Protein AF-A0A355STU9-F1 (afdb_monomer)

Structure (mmCIF, N/CA/C/O backbone):
data_AF-A0A355STU9-F1
#
_entry.id   AF-A0A355STU9-F1
#
loop_
_atom_site.group_PDB
_atom_site.id
_atom_site.type_symbol
_atom_site.label_atom_id
_atom_site.label_alt_id
_atom_site.label_comp_id
_atom_site.label_asym_id
_atom_site.label_entity_id
_atom_site.label_seq_id
_atom_site.pdbx_PDB_ins_code
_atom_site.Cartn_x
_atom_site.Cartn_y
_atom_site.Cartn_z
_atom_site.occupancy
_atom_site.B_iso_or_equiv
_atom_site.auth_seq_id
_atom_site.auth_comp_id
_atom_site.auth_asym_id
_atom_site.auth_atom_id
_atom_site.pdbx_PDB_model_num
ATOM 1 N N . MET A 1 1 ? 27.421 -13.668 -13.687 1.00 52.44 1 MET A N 1
ATOM 2 C CA . MET A 1 1 ? 27.631 -12.972 -12.397 1.00 52.44 1 MET A CA 1
ATOM 3 C C . MET A 1 1 ? 27.248 -11.484 -12.489 1.00 52.44 1 MET A C 1
ATOM 5 O O . MET A 1 1 ? 28.043 -10.630 -12.140 1.00 52.44 1 MET A O 1
ATOM 9 N N . HIS A 1 2 ? 26.037 -11.157 -12.959 1.00 56.19 2 HIS A N 1
ATOM 10 C CA . HIS A 1 2 ? 25.516 -9.772 -13.006 1.00 56.19 2 HIS A CA 1
ATOM 11 C C . HIS A 1 2 ? 24.336 -9.555 -12.041 1.00 56.19 2 HIS A C 1
ATOM 13 O O . HIS A 1 2 ? 24.028 -8.426 -11.675 1.00 56.19 2 HIS A O 1
ATOM 19 N N . THR A 1 3 ? 23.716 -10.639 -11.569 1.00 61.25 3 THR A N 1
ATOM 20 C CA . THR A 1 3 ? 22.536 -10.622 -10.692 1.00 61.25 3 THR A CA 1
ATOM 21 C C . THR A 1 3 ? 22.819 -10.022 -9.313 1.00 61.25 3 THR A C 1
ATOM 23 O O . THR A 1 3 ? 21.930 -9.452 -8.696 1.00 61.25 3 THR A O 1
ATOM 26 N N . 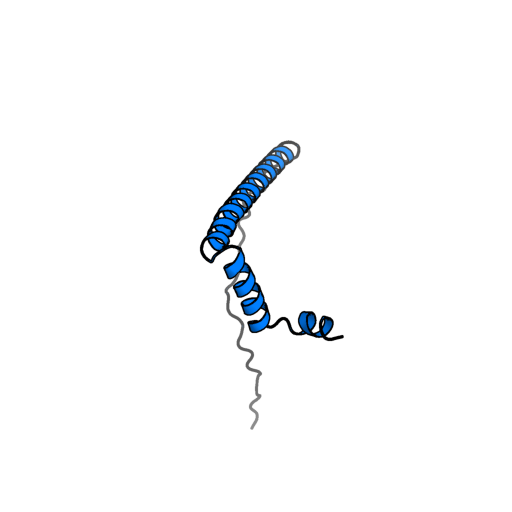LEU A 1 4 ? 24.065 -10.100 -8.835 1.00 60.91 4 LEU A N 1
ATOM 27 C CA . LEU A 1 4 ? 24.454 -9.576 -7.522 1.00 60.91 4 LEU A CA 1
ATOM 28 C C . LEU A 1 4 ? 24.657 -8.050 -7.523 1.00 60.91 4 LEU A C 1
ATOM 30 O O . LEU A 1 4 ? 24.389 -7.396 -6.520 1.00 60.91 4 LEU A O 1
ATOM 34 N N . ALA A 1 5 ? 25.053 -7.471 -8.664 1.00 62.88 5 ALA A N 1
ATOM 35 C CA . ALA A 1 5 ? 25.167 -6.020 -8.819 1.00 62.88 5 ALA A CA 1
ATOM 36 C C . ALA A 1 5 ? 23.790 -5.331 -8.801 1.00 62.88 5 ALA A C 1
ATOM 38 O O . ALA A 1 5 ? 23.679 -4.203 -8.333 1.00 62.88 5 ALA A O 1
ATOM 39 N N . PHE A 1 6 ? 22.735 -6.026 -9.241 1.00 62.66 6 PHE A N 1
ATOM 40 C CA . PHE A 1 6 ? 21.361 -5.514 -9.255 1.00 62.66 6 PHE A CA 1
ATOM 41 C C . PHE A 1 6 ? 20.838 -5.163 -7.853 1.00 62.66 6 PHE A C 1
ATOM 43 O O . PHE A 1 6 ? 20.153 -4.163 -7.688 1.00 62.66 6 PHE A O 1
ATOM 50 N N . ILE A 1 7 ? 21.204 -5.937 -6.827 1.00 66.81 7 ILE A N 1
ATOM 51 C CA . ILE A 1 7 ? 20.697 -5.739 -5.459 1.00 66.81 7 ILE A CA 1
ATOM 52 C C . ILE A 1 7 ? 21.426 -4.586 -4.743 1.00 66.81 7 ILE A C 1
ATOM 54 O O . ILE A 1 7 ? 20.821 -3.878 -3.945 1.00 66.81 7 ILE A O 1
ATOM 58 N N . GLN A 1 8 ? 22.706 -4.347 -5.050 1.00 68.69 8 GLN A N 1
ATOM 59 C CA . GLN A 1 8 ? 23.482 -3.229 -4.484 1.00 68.69 8 GLN A CA 1
ATOM 60 C C . GLN A 1 8 ? 23.227 -1.886 -5.188 1.00 68.69 8 GLN A C 1
ATOM 62 O O . GLN A 1 8 ? 23.502 -0.834 -4.620 1.00 68.69 8 GLN A O 1
ATOM 67 N N . ASN A 1 9 ? 22.669 -1.914 -6.400 1.00 64.94 9 ASN A N 1
ATOM 68 C CA . ASN A 1 9 ? 22.313 -0.738 -7.194 1.00 64.94 9 ASN A CA 1
ATOM 69 C C . ASN A 1 9 ? 20.791 -0.570 -7.334 1.00 64.94 9 ASN A C 1
ATOM 71 O O . ASN A 1 9 ? 20.344 0.011 -8.317 1.00 64.94 9 ASN A O 1
ATOM 75 N N . LEU A 1 10 ? 19.996 -1.056 -6.368 1.00 70.56 10 LEU A N 1
ATOM 76 C CA . LEU A 1 10 ? 18.554 -0.785 -6.277 1.00 70.56 10 LEU A CA 1
ATOM 77 C C . LEU A 1 10 ? 18.329 0.712 -6.044 1.00 70.56 10 LEU A C 1
ATOM 79 O O . LEU A 1 10 ? 18.118 1.189 -4.928 1.00 70.56 10 LEU A O 1
ATOM 83 N N . ARG A 1 11 ? 18.431 1.471 -7.125 1.00 82.12 11 ARG A N 1
ATOM 84 C CA . ARG A 1 11 ? 18.138 2.888 -7.171 1.00 82.12 11 ARG A CA 1
ATOM 85 C C . ARG A 1 11 ? 16.674 3.021 -7.592 1.00 82.12 11 ARG A C 1
ATOM 87 O O . ARG A 1 11 ? 15.999 2.062 -7.974 1.00 82.12 11 ARG A O 1
ATOM 94 N N . ALA A 1 12 ? 16.156 4.242 -7.498 1.00 88.25 12 ALA A N 1
ATOM 95 C CA . ALA A 1 12 ? 14.789 4.553 -7.909 1.00 88.25 12 ALA A CA 1
ATOM 96 C C . ALA A 1 12 ? 14.378 3.969 -9.289 1.00 88.25 12 ALA A C 1
ATOM 98 O O . ALA A 1 12 ? 13.258 3.458 -9.375 1.00 88.25 12 ALA A O 1
ATOM 99 N N . PRO A 1 13 ? 15.218 3.984 -10.352 1.00 87.69 13 PRO A N 1
ATOM 100 C CA . PRO A 1 13 ? 14.805 3.461 -11.656 1.00 87.69 13 PRO A CA 1
ATOM 101 C C . PRO A 1 13 ? 14.590 1.940 -11.687 1.00 87.69 13 PRO A C 1
ATOM 103 O O . PRO A 1 13 ? 13.627 1.487 -12.306 1.00 87.69 13 PRO A O 1
ATOM 106 N N . GLU A 1 14 ? 15.412 1.143 -11.004 1.00 87.12 14 GLU A N 1
ATOM 107 C CA . GLU A 1 14 ? 15.252 -0.315 -10.957 1.00 87.12 14 GLU A CA 1
ATOM 108 C C . GLU A 1 14 ? 13.962 -0.706 -10.227 1.00 87.12 14 GLU A C 1
ATOM 110 O O . GLU A 1 14 ? 13.226 -1.581 -10.689 1.00 87.12 14 GLU A O 1
ATOM 115 N N . ILE A 1 15 ? 13.642 -0.010 -9.128 1.00 90.88 15 ILE A N 1
ATOM 116 C CA . ILE A 1 15 ? 12.383 -0.213 -8.396 1.00 90.88 15 ILE A CA 1
ATOM 117 C C . ILE A 1 15 ? 11.186 0.107 -9.295 1.00 90.88 15 ILE A C 1
ATOM 119 O O . ILE A 1 15 ? 10.243 -0.681 -9.348 1.00 90.88 15 ILE A O 1
ATOM 123 N N . ILE A 1 16 ? 11.230 1.216 -10.040 1.00 92.62 16 ILE A N 1
ATOM 124 C CA . ILE A 1 16 ? 10.173 1.597 -10.990 1.00 92.62 16 ILE A CA 1
ATOM 125 C C . ILE A 1 16 ? 9.980 0.526 -12.069 1.00 92.62 16 ILE A C 1
ATOM 127 O O . ILE A 1 16 ? 8.840 0.218 -12.416 1.00 92.62 16 ILE A O 1
ATOM 131 N N . LEU A 1 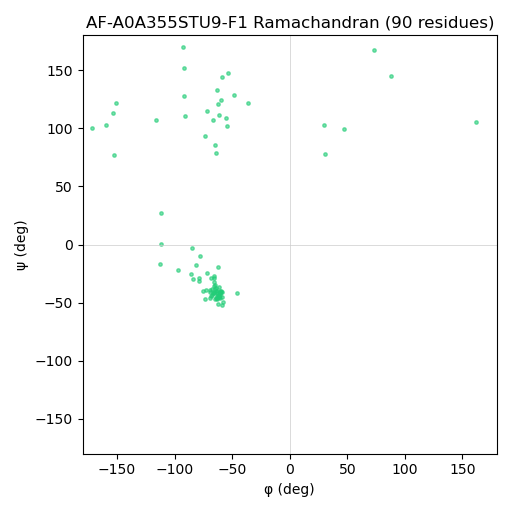17 ? 11.061 -0.072 -12.574 1.00 93.12 17 LEU A N 1
ATOM 132 C CA . LEU A 1 17 ? 10.991 -1.100 -13.612 1.00 93.12 17 LEU A CA 1
ATOM 133 C C . LEU A 1 17 ? 10.341 -2.392 -13.092 1.00 93.12 17 LEU A C 1
ATOM 135 O O . LEU A 1 17 ? 9.457 -2.939 -13.753 1.00 93.12 17 LEU A O 1
ATOM 139 N N . ILE A 1 18 ? 10.698 -2.837 -11.882 1.00 91.81 18 ILE A N 1
ATOM 140 C CA . ILE A 1 18 ? 10.021 -3.967 -11.219 1.00 91.81 18 ILE A CA 1
ATOM 141 C C . ILE A 1 18 ? 8.540 -3.637 -11.001 1.00 91.81 18 ILE A C 1
ATOM 143 O O . ILE A 1 18 ? 7.669 -4.454 -11.304 1.00 91.81 18 ILE A O 1
ATOM 147 N N . PHE A 1 19 ? 8.245 -2.431 -10.511 1.00 92.44 19 PHE A N 1
ATOM 148 C CA . PHE A 1 19 ? 6.875 -1.986 -10.277 1.00 92.44 19 PHE A CA 1
ATOM 149 C C . PHE A 1 19 ? 6.063 -1.995 -11.573 1.00 92.44 19 PHE A C 1
ATOM 151 O O . PHE A 1 19 ? 4.930 -2.460 -11.574 1.00 92.44 19 PHE A O 1
ATOM 158 N N . LEU A 1 20 ? 6.650 -1.570 -12.693 1.00 94.62 20 LEU A N 1
ATOM 159 C CA . LEU A 1 20 ? 6.006 -1.601 -14.003 1.00 94.62 20 LEU A CA 1
ATOM 160 C C . LEU A 1 20 ? 5.661 -3.031 -14.440 1.00 94.62 20 LEU A C 1
ATOM 162 O O . LEU A 1 20 ? 4.543 -3.268 -14.890 1.00 94.62 20 LEU A O 1
ATOM 166 N N . VAL A 1 21 ? 6.566 -3.998 -14.250 1.00 94.94 21 VAL A N 1
ATOM 167 C CA . VAL A 1 21 ? 6.289 -5.419 -14.540 1.00 94.94 21 VAL A CA 1
ATOM 168 C C . VAL A 1 21 ? 5.145 -5.943 -13.668 1.00 94.94 21 VAL A C 1
ATOM 170 O O . VAL A 1 21 ? 4.214 -6.566 -14.176 1.00 94.94 21 VAL A O 1
ATOM 173 N N . VAL A 1 22 ? 5.157 -5.641 -12.368 1.00 94.31 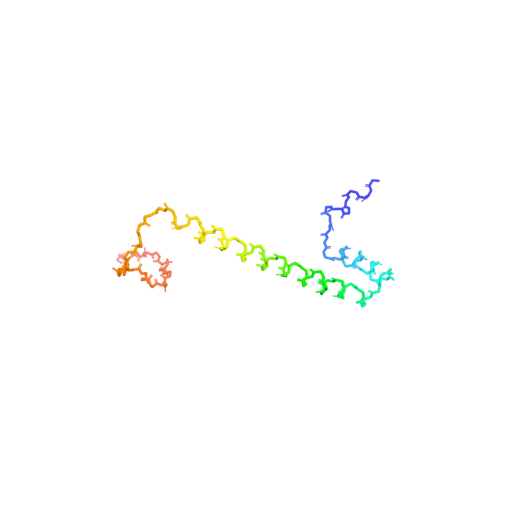22 VAL A N 1
ATOM 174 C CA . VAL A 1 22 ? 4.072 -6.009 -11.442 1.00 94.31 22 VAL A CA 1
ATOM 175 C C . VAL A 1 22 ? 2.747 -5.368 -11.873 1.00 94.31 22 VAL A C 1
ATOM 177 O O . VAL A 1 22 ? 1.717 -6.039 -11.907 1.00 94.31 22 VAL A O 1
ATOM 180 N N . LEU A 1 23 ? 2.755 -4.093 -12.265 1.00 94.56 23 LEU A N 1
ATOM 181 C CA . LEU A 1 23 ? 1.569 -3.391 -12.759 1.00 94.56 23 LEU A CA 1
ATOM 182 C C . LEU A 1 23 ? 1.055 -3.963 -14.086 1.00 94.56 23 LEU A C 1
ATOM 184 O O . LEU A 1 23 ? -0.145 -3.884 -14.324 1.00 94.56 23 LEU A O 1
ATOM 188 N N . LEU A 1 24 ? 1.903 -4.546 -14.936 1.00 95.25 24 LEU A N 1
ATOM 189 C CA . LEU A 1 24 ? 1.459 -5.233 -16.154 1.00 95.25 24 LEU A CA 1
ATOM 190 C C . LEU A 1 24 ? 0.789 -6.578 -15.843 1.00 95.25 24 LEU A C 1
ATOM 192 O O . LEU A 1 24 ? -0.219 -6.906 -16.462 1.00 95.25 24 LEU A O 1
ATOM 196 N N . LEU A 1 25 ? 1.305 -7.331 -14.867 1.00 95.38 25 LEU A N 1
ATOM 197 C CA . LEU A 1 25 ? 0.733 -8.623 -14.468 1.00 95.38 25 LEU A CA 1
ATOM 198 C C . LEU A 1 25 ? -0.578 -8.467 -13.688 1.00 95.38 25 LEU A C 1
ATOM 200 O O . LEU A 1 25 ? -1.558 -9.156 -13.960 1.00 95.38 25 LEU A O 1
ATOM 204 N N . PHE A 1 26 ? -0.595 -7.564 -12.708 1.00 92.88 26 PHE A N 1
ATOM 205 C CA . PHE A 1 26 ? -1.731 -7.383 -11.803 1.00 92.88 26 PHE A CA 1
ATOM 206 C C . PHE A 1 26 ? -2.661 -6.241 -12.230 1.00 92.88 26 PHE A C 1
ATOM 208 O O . PHE A 1 26 ? -3.829 -6.220 -11.844 1.00 92.88 26 PHE A O 1
ATOM 215 N N . GLY A 1 27 ? -2.182 -5.292 -13.032 1.00 91.12 27 GLY A N 1
ATOM 216 C CA . GLY A 1 27 ? -2.918 -4.094 -13.429 1.00 91.12 27 GLY A CA 1
ATOM 217 C C . GLY A 1 27 ? -2.755 -2.930 -12.445 1.00 91.12 27 GLY A C 1
ATOM 218 O O . GLY A 1 27 ? -2.767 -3.103 -11.224 1.00 91.12 27 GLY A O 1
ATOM 219 N N . ALA A 1 28 ? -2.719 -1.701 -12.974 1.00 90.50 28 ALA A N 1
ATOM 220 C CA . ALA A 1 28 ? -2.567 -0.479 -12.175 1.00 90.50 28 ALA A CA 1
ATOM 221 C C . ALA A 1 28 ? -3.703 -0.212 -11.176 1.00 90.50 28 ALA A C 1
ATOM 223 O O . ALA A 1 28 ? -3.519 0.524 -10.210 1.00 90.50 28 ALA A O 1
ATOM 224 N N . LYS A 1 29 ? -4.869 -0.833 -11.375 1.00 91.38 29 LYS A N 1
ATOM 225 C CA . LYS A 1 29 ? -6.019 -0.702 -10.474 1.00 91.38 29 LYS A CA 1
ATOM 226 C C . LYS A 1 29 ? -5.960 -1.657 -9.276 1.00 91.38 29 LYS A C 1
ATOM 228 O O . LYS A 1 29 ? -6.449 -1.311 -8.209 1.00 91.38 29 LYS A O 1
ATOM 233 N N . ARG A 1 30 ? -5.341 -2.836 -9.414 1.00 90.75 30 ARG A N 1
ATOM 234 C CA . ARG A 1 30 ? -5.350 -3.862 -8.353 1.00 90.75 30 ARG A CA 1
ATOM 235 C C . ARG A 1 30 ? -4.417 -3.524 -7.201 1.00 90.75 30 ARG A C 1
ATOM 237 O O . ARG A 1 30 ? -4.793 -3.706 -6.051 1.00 90.75 30 ARG A O 1
ATOM 244 N N . LEU A 1 31 ? -3.237 -2.990 -7.499 1.00 92.19 31 LEU A N 1
ATOM 245 C CA . LEU A 1 31 ? -2.245 -2.632 -6.489 1.00 92.19 31 LEU A CA 1
ATOM 246 C C . LEU A 1 31 ? -2.764 -1.611 -5.447 1.00 92.19 31 LEU A C 1
ATOM 248 O O . LEU A 1 31 ? -2.711 -1.913 -4.255 1.00 92.19 31 LEU A O 1
ATOM 252 N N . PRO A 1 32 ? -3.337 -0.449 -5.832 1.00 88.62 32 PRO A N 1
ATOM 253 C CA . PRO A 1 32 ? -3.876 0.507 -4.863 1.00 88.62 32 PRO A CA 1
ATOM 254 C C . PRO A 1 32 ? -5.089 -0.033 -4.096 1.00 88.62 32 PRO A C 1
ATOM 256 O O . PRO A 1 32 ? -5.258 0.304 -2.926 1.00 88.62 32 PRO A O 1
ATOM 259 N N . ASP A 1 33 ? -5.918 -0.878 -4.710 1.00 93.38 33 ASP A N 1
ATOM 260 C CA . ASP A 1 33 ? -7.065 -1.493 -4.033 1.00 93.38 33 ASP A CA 1
ATOM 261 C C . ASP A 1 33 ? -6.617 -2.523 -2.973 1.00 93.38 33 ASP A C 1
ATOM 263 O O . ASP A 1 33 ? -7.157 -2.553 -1.859 1.00 93.38 33 ASP A O 1
ATOM 267 N N . LEU A 1 34 ? -5.568 -3.302 -3.265 1.00 93.19 34 LEU A N 1
ATOM 268 C CA . LEU A 1 34 ? -4.918 -4.199 -2.301 1.00 93.19 34 LEU A CA 1
ATOM 269 C C . LEU A 1 34 ? -4.300 -3.415 -1.139 1.00 93.19 34 LEU A C 1
ATOM 271 O O . LEU A 1 34 ? -4.554 -3.735 0.018 1.00 93.19 34 LEU A O 1
ATOM 275 N N . PHE A 1 35 ? -3.564 -2.337 -1.414 1.00 93.75 35 PHE A N 1
ATOM 276 C CA . PHE A 1 35 ? -2.991 -1.512 -0.346 1.00 93.75 35 PHE A CA 1
ATOM 277 C C . PHE A 1 35 ? -4.057 -0.829 0.514 1.00 93.75 35 PHE A C 1
ATOM 279 O O . PHE A 1 35 ? -3.895 -0.743 1.729 1.00 93.75 35 PHE A O 1
ATOM 286 N N . LYS A 1 36 ? -5.165 -0.367 -0.080 1.00 94.88 36 LYS A N 1
ATOM 287 C CA . LYS A 1 36 ? -6.280 0.229 0.673 1.00 94.88 36 LYS A CA 1
ATOM 288 C C . LYS A 1 36 ? -6.936 -0.774 1.618 1.00 94.88 36 LYS A C 1
ATOM 290 O O . LYS A 1 36 ? -7.234 -0.416 2.754 1.00 94.88 36 LYS A O 1
ATOM 295 N N . SER A 1 37 ? -7.191 -1.998 1.158 1.00 94.94 37 SER A N 1
ATOM 296 C CA . SER A 1 37 ? -7.785 -3.048 1.997 1.00 94.94 37 SER A CA 1
ATOM 297 C C . SER A 1 37 ? -6.815 -3.516 3.084 1.00 94.94 37 SER A C 1
ATOM 299 O O . SER A 1 37 ? -7.179 -3.515 4.256 1.00 94.94 37 SER A O 1
ATOM 301 N N . PHE A 1 38 ? -5.558 -3.776 2.728 1.00 96.12 38 PHE A N 1
ATOM 302 C CA . PHE A 1 38 ? -4.502 -4.142 3.674 1.00 96.12 38 PHE A CA 1
ATOM 303 C C . PHE A 1 38 ? -4.246 -3.051 4.728 1.00 96.12 38 PHE A C 1
ATOM 305 O O . PHE A 1 38 ? -4.124 -3.338 5.917 1.00 96.12 38 PHE A O 1
ATOM 312 N N . GLY A 1 39 ? -4.241 -1.779 4.320 1.00 95.06 39 GLY A N 1
ATOM 313 C CA . GLY A 1 39 ? -4.080 -0.641 5.225 1.00 95.06 39 GLY A CA 1
ATOM 314 C C . GLY A 1 39 ? -5.240 -0.486 6.210 1.00 95.06 39 GLY A C 1
ATOM 315 O O . GLY A 1 39 ? -5.013 -0.135 7.368 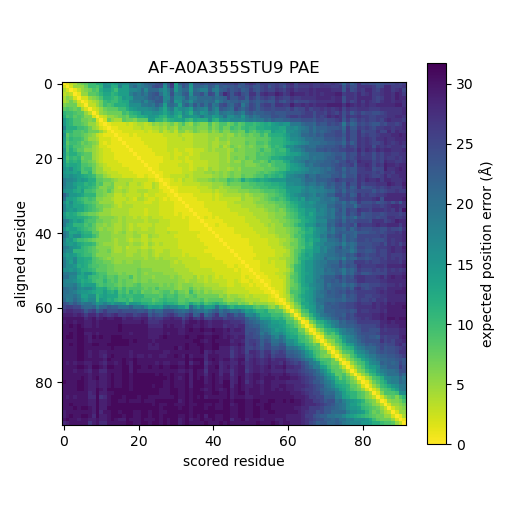1.00 95.06 39 GLY A O 1
ATOM 316 N N . LYS A 1 40 ? -6.475 -0.797 5.790 1.00 96.62 40 LYS A N 1
ATOM 317 C CA . LYS A 1 40 ? -7.622 -0.870 6.708 1.00 96.62 40 LYS A CA 1
ATOM 318 C C . LYS A 1 40 ? -7.435 -1.988 7.732 1.00 96.62 40 LYS A C 1
ATOM 320 O O . LYS A 1 40 ? -7.580 -1.715 8.919 1.00 96.62 40 LYS A O 1
ATOM 325 N N . SER A 1 41 ? -7.024 -3.182 7.299 1.00 96.44 41 SER A N 1
ATOM 326 C CA . SER A 1 41 ? -6.751 -4.306 8.205 1.00 96.44 41 SER A CA 1
ATOM 327 C C . SER A 1 41 ? -5.670 -3.971 9.232 1.00 96.44 41 SER A C 1
ATOM 329 O O . SER A 1 41 ? -5.873 -4.201 10.418 1.00 96.44 41 SER A O 1
ATOM 331 N N . ILE A 1 42 ? -4.556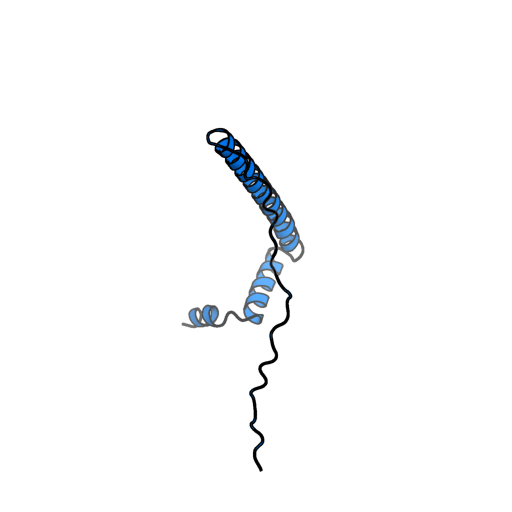 -3.356 8.816 1.00 97.38 42 ILE A N 1
ATOM 332 C CA . ILE A 1 42 ? -3.497 -2.921 9.744 1.00 97.38 42 ILE A CA 1
ATOM 333 C C . ILE A 1 42 ? -4.006 -1.863 10.725 1.00 97.38 42 ILE A C 1
ATOM 335 O O . ILE A 1 42 ? -3.654 -1.895 11.903 1.00 97.38 42 ILE A O 1
ATOM 339 N N . LYS A 1 43 ? -4.830 -0.916 10.262 1.00 96.50 43 LYS A N 1
ATOM 340 C CA . LYS A 1 43 ? -5.395 0.134 11.117 1.00 96.50 43 LYS A CA 1
ATOM 341 C C . LYS A 1 43 ? -6.325 -0.443 12.184 1.00 96.50 43 LYS A C 1
ATOM 343 O O . LYS A 1 43 ? -6.220 -0.049 13.342 1.00 96.50 43 LYS A O 1
ATOM 348 N N . GLU A 1 44 ? -7.223 -1.344 11.795 1.00 97.06 44 GLU A N 1
ATOM 349 C CA . GLU A 1 44 ? -8.143 -2.015 12.719 1.00 97.06 44 GLU A CA 1
ATOM 350 C C . GLU A 1 44 ? -7.392 -2.932 13.684 1.00 97.06 44 GLU A C 1
ATOM 352 O O . GLU A 1 44 ? -7.653 -2.881 14.882 1.00 97.06 44 GLU A O 1
ATOM 357 N N . PHE A 1 45 ? -6.396 -3.675 13.193 1.00 96.81 45 PHE A N 1
ATOM 358 C CA . PHE A 1 45 ? -5.524 -4.497 14.028 1.00 96.81 45 PHE A CA 1
ATOM 359 C C . PHE A 1 45 ? -4.808 -3.654 15.086 1.00 96.81 45 PHE A C 1
ATOM 361 O O . PHE A 1 45 ? -4.890 -3.961 16.270 1.00 96.81 45 PHE A O 1
ATOM 368 N N . LYS A 1 46 ? -4.180 -2.540 14.682 1.00 96.25 46 LYS A N 1
ATOM 369 C CA . LYS A 1 46 ? -3.490 -1.640 15.613 1.00 96.25 46 LYS A CA 1
ATOM 370 C C . LYS A 1 46 ? -4.444 -1.059 16.655 1.00 96.25 46 LYS A C 1
ATOM 372 O O . LYS A 1 46 ? -4.066 -0.964 17.814 1.00 96.25 46 LYS A O 1
ATOM 377 N N . LYS A 1 47 ? -5.662 -0.683 16.250 1.00 96.62 47 LYS A N 1
ATOM 378 C CA . LYS A 1 47 ? -6.676 -0.171 17.176 1.00 96.62 47 LYS A CA 1
ATOM 379 C C . LYS A 1 47 ? -7.063 -1.230 18.209 1.00 96.62 47 LYS A C 1
ATOM 381 O O . LYS A 1 47 ? -6.957 -0.959 19.392 1.00 96.62 47 LYS A O 1
ATOM 386 N N . ALA A 1 48 ? -7.407 -2.438 17.765 1.00 95.94 48 ALA A N 1
ATOM 387 C CA . ALA A 1 48 ? -7.746 -3.533 18.668 1.00 95.94 48 ALA A CA 1
ATOM 388 C C . ALA A 1 48 ? -6.593 -3.865 19.629 1.00 95.94 48 ALA A C 1
ATOM 390 O O . ALA A 1 48 ? -6.826 -4.073 20.811 1.00 95.94 48 ALA A O 1
ATOM 391 N N . THR A 1 49 ? -5.342 -3.873 19.152 1.00 96.06 49 THR A N 1
ATOM 392 C CA . THR A 1 49 ? -4.178 -4.079 20.026 1.00 96.06 49 THR A CA 1
ATOM 393 C C . THR A 1 49 ? -4.019 -2.961 21.058 1.00 96.06 49 THR A C 1
ATOM 395 O O . THR A 1 49 ? -3.732 -3.260 22.211 1.00 96.06 49 THR A O 1
ATOM 398 N N . SER A 1 50 ? -4.210 -1.696 20.672 1.00 95.38 50 SER A N 1
ATOM 399 C CA . SER A 1 50 ? -4.130 -0.563 21.604 1.00 95.38 50 SER A CA 1
ATOM 400 C C . SER A 1 50 ? -5.242 -0.583 22.650 1.00 95.38 50 SER A C 1
ATOM 402 O O . SER A 1 50 ? -4.950 -0.355 23.817 1.00 95.38 50 SER A O 1
ATOM 404 N N . ASP A 1 51 ? -6.473 -0.903 22.248 1.00 93.94 51 ASP A N 1
ATOM 405 C CA . ASP A 1 51 ? -7.612 -1.010 23.166 1.00 93.94 51 ASP A CA 1
ATOM 406 C C . ASP A 1 51 ? -7.348 -2.124 24.210 1.00 93.94 51 ASP A C 1
ATOM 408 O O . ASP A 1 51 ? -7.505 -1.911 25.407 1.00 93.94 51 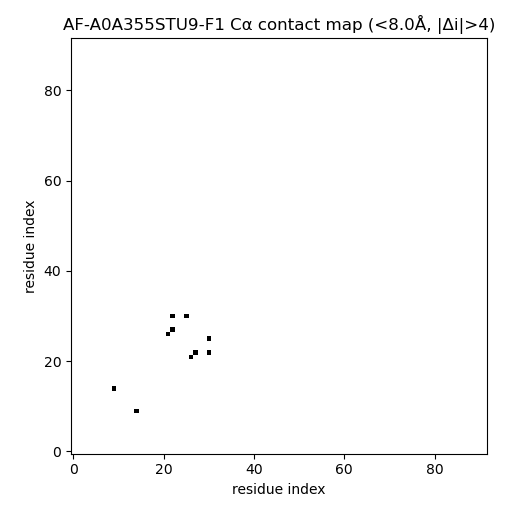ASP A O 1
ATOM 412 N N . ILE A 1 52 ? -6.820 -3.281 23.781 1.00 94.12 52 ILE A N 1
ATOM 413 C CA . ILE A 1 52 ? -6.433 -4.382 24.687 1.00 94.12 52 ILE A CA 1
ATOM 414 C C . ILE A 1 52 ? -5.295 -3.971 25.635 1.00 94.12 52 ILE A C 1
ATOM 416 O O . ILE A 1 52 ? -5.282 -4.365 26.799 1.00 94.12 52 ILE A O 1
ATOM 420 N N . GLU A 1 53 ? -4.309 -3.214 25.150 1.00 92.38 53 GLU A N 1
ATOM 421 C CA . GLU A 1 53 ? -3.203 -2.736 25.985 1.00 92.38 53 GLU A CA 1
ATOM 422 C C . GLU A 1 53 ? -3.691 -1.771 27.078 1.00 92.38 53 GLU A C 1
ATOM 424 O O . GLU A 1 53 ? -3.202 -1.829 28.206 1.00 92.38 53 GLU A O 1
ATOM 429 N N . GLU A 1 54 ? -4.664 -0.914 26.767 1.00 91.25 54 GLU A N 1
ATOM 430 C CA . GLU A 1 54 ? -5.304 -0.008 27.726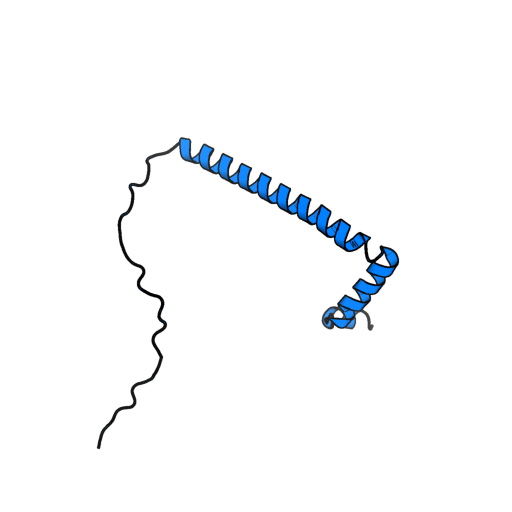 1.00 91.25 54 GLU A CA 1
ATOM 431 C C . GLU A 1 54 ? -6.151 -0.773 28.754 1.00 91.25 54 GLU A C 1
ATOM 433 O O . GLU A 1 54 ? -5.995 -0.538 29.955 1.00 91.25 54 GLU A O 1
ATOM 438 N N . ASP A 1 55 ? -6.942 -1.754 28.308 1.00 88.69 55 ASP A N 1
ATOM 439 C CA . ASP A 1 55 ? -7.746 -2.628 29.174 1.00 88.69 55 ASP A CA 1
ATOM 440 C C . ASP A 1 55 ? -6.876 -3.431 30.159 1.00 88.69 55 ASP A C 1
ATOM 442 O O . ASP A 1 55 ? -7.206 -3.576 31.338 1.00 88.69 55 ASP A O 1
ATOM 446 N N . ILE A 1 56 ? -5.725 -3.932 29.703 1.00 87.44 56 ILE A N 1
ATOM 447 C CA . ILE A 1 56 ? -4.778 -4.643 30.572 1.00 87.44 56 ILE A CA 1
ATOM 448 C C . ILE A 1 56 ? -4.127 -3.679 31.568 1.00 87.44 56 ILE A C 1
ATOM 450 O O . ILE A 1 56 ? -3.987 -4.027 32.737 1.00 87.44 56 ILE A O 1
ATOM 454 N N . ARG A 1 57 ? -3.758 -2.463 31.146 1.00 86.56 57 ARG A N 1
ATOM 455 C CA . ARG A 1 57 ? -3.183 -1.457 32.055 1.00 86.56 57 ARG A CA 1
ATOM 456 C C . ARG A 1 57 ? -4.171 -1.041 33.141 1.00 86.56 57 ARG A C 1
ATOM 458 O O . ARG A 1 57 ? -3.789 -1.030 34.305 1.00 86.56 57 ARG A O 1
ATOM 465 N N . THR A 1 58 ? -5.429 -0.765 32.790 1.00 82.94 58 THR A N 1
ATOM 466 C CA . THR A 1 58 ? -6.443 -0.395 33.791 1.00 82.94 58 THR A CA 1
ATOM 467 C C . THR A 1 58 ? -6.757 -1.548 34.742 1.00 82.94 58 THR A C 1
ATOM 469 O O . THR A 1 58 ? -6.938 -1.299 35.925 1.00 82.94 58 THR A O 1
ATOM 472 N N . ALA A 1 59 ? -6.760 -2.800 34.269 1.00 78.81 59 ALA A N 1
ATOM 473 C CA . ALA A 1 59 ? -6.984 -3.964 35.128 1.00 78.81 59 ALA A CA 1
ATOM 474 C C . ALA A 1 59 ? -5.795 -4.270 36.060 1.00 78.81 59 ALA A C 1
ATOM 476 O O . ALA A 1 59 ? -5.978 -4.901 37.097 1.00 78.81 59 ALA A O 1
ATOM 477 N N . MET A 1 60 ? -4.580 -3.849 35.695 1.00 73.81 60 MET A N 1
ATOM 478 C CA . MET A 1 60 ? -3.375 -4.014 36.517 1.00 73.81 60 MET A CA 1
ATOM 479 C C . MET A 1 60 ? -3.184 -2.879 37.537 1.00 73.81 60 MET A C 1
ATOM 481 O O . MET A 1 60 ? -2.568 -3.115 38.572 1.00 73.81 60 MET A O 1
ATOM 485 N N . ASP A 1 61 ? -3.722 -1.682 37.278 1.00 66.62 61 ASP A N 1
ATOM 486 C CA . ASP A 1 61 ? -3.685 -0.537 38.207 1.00 66.62 61 ASP A CA 1
ATOM 487 C C . ASP A 1 61 ? -4.721 -0.639 39.354 1.00 66.62 61 ASP A C 1
ATOM 489 O O . ASP A 1 61 ? -4.648 0.131 40.312 1.00 66.62 61 ASP A O 1
ATOM 493 N N . ASP A 1 62 ? -5.662 -1.593 39.306 1.00 61.50 62 ASP A N 1
ATOM 494 C CA . ASP A 1 62 ? -6.710 -1.765 40.329 1.00 61.50 62 ASP A CA 1
ATOM 495 C C . ASP A 1 62 ? -6.285 -2.617 41.555 1.00 61.50 62 ASP A C 1
ATOM 497 O O . ASP A 1 62 ? -7.060 -2.724 42.509 1.00 61.50 62 ASP A O 1
ATOM 501 N N . GLU A 1 63 ? -5.062 -3.176 41.601 1.00 62.69 63 GLU A N 1
ATOM 502 C CA . GLU A 1 63 ? -4.591 -4.012 42.732 1.00 62.69 63 GLU A CA 1
ATOM 503 C C . GLU A 1 63 ? -3.460 -3.428 43.617 1.00 62.69 63 GLU A C 1
ATOM 505 O O . GLU A 1 63 ? -3.127 -4.069 44.610 1.00 62.69 63 GLU A O 1
ATOM 510 N N . ASP A 1 64 ? -2.910 -2.218 43.402 1.00 58.12 64 ASP A N 1
ATOM 511 C CA . ASP A 1 64 ? -1.966 -1.635 44.392 1.00 58.12 64 ASP A CA 1
ATOM 512 C C . ASP A 1 64 ? -1.780 -0.086 44.328 1.00 58.12 64 ASP A C 1
ATOM 514 O O . ASP A 1 64 ? -0.996 0.450 43.551 1.00 58.12 64 ASP A O 1
ATOM 518 N N . ALA A 1 65 ? -2.425 0.625 45.271 1.00 59.31 65 ALA A N 1
ATOM 519 C CA . ALA A 1 65 ? -1.998 1.911 45.875 1.00 59.31 65 ALA A CA 1
ATOM 520 C C . ALA A 1 65 ? -2.092 3.246 45.044 1.00 59.31 65 ALA A C 1
ATOM 522 O O . ALA A 1 65 ? -2.471 3.262 43.881 1.00 59.31 65 ALA A O 1
ATOM 523 N N . PRO A 1 66 ? -1.952 4.441 45.677 1.00 55.72 66 PRO A N 1
ATOM 524 C CA . PRO A 1 66 ? -2.875 5.574 45.559 1.00 55.72 66 PRO A CA 1
ATOM 525 C C . PRO A 1 66 ? -2.538 6.606 44.465 1.00 55.72 66 PRO A C 1
ATOM 527 O O . PRO A 1 66 ? -1.379 6.899 44.177 1.00 55.72 66 PRO A O 1
ATOM 530 N N . LYS A 1 67 ? -3.597 7.262 43.958 1.00 62.16 67 LYS A N 1
ATOM 531 C CA . LYS A 1 67 ? -3.584 8.410 43.028 1.00 62.16 67 LYS A CA 1
ATOM 532 C C . LYS A 1 67 ? -2.425 9.389 43.297 1.00 62.16 67 LYS A C 1
ATOM 534 O O . LYS A 1 67 ? -2.394 9.999 44.371 1.00 62.16 67 LYS A O 1
ATOM 539 N N . PRO A 1 68 ? -1.541 9.648 42.314 1.00 58.97 68 PRO A N 1
ATOM 540 C CA . PRO A 1 68 ? -0.606 10.758 42.394 1.00 58.97 68 PRO A CA 1
ATOM 541 C C . PRO A 1 68 ? -1.393 12.072 42.449 1.00 58.97 68 PRO A C 1
ATOM 543 O O . PRO A 1 68 ? -2.184 12.382 41.557 1.00 58.97 68 PRO A O 1
ATOM 546 N N . ALA A 1 69 ? -1.188 12.837 43.519 1.00 59.69 69 ALA A N 1
ATOM 547 C CA . ALA A 1 69 ? -1.698 14.193 43.653 1.00 59.69 69 ALA A CA 1
ATOM 548 C C . ALA A 1 69 ? -1.287 15.062 42.443 1.00 59.69 69 ALA A C 1
ATOM 550 O O . ALA A 1 69 ? -0.188 14.874 41.907 1.00 59.69 69 ALA A O 1
ATOM 551 N N . PRO A 1 70 ? -2.113 16.042 42.028 1.00 58.50 70 PRO A N 1
ATOM 552 C CA . PRO A 1 70 ? -1.736 17.011 41.006 1.00 58.50 70 PRO A CA 1
ATOM 553 C C . PRO A 1 70 ? -0.436 17.723 41.401 1.00 58.50 70 PRO A C 1
ATOM 555 O O . PRO A 1 70 ? -0.414 18.535 42.326 1.00 58.50 70 PRO A O 1
ATOM 558 N N . ARG A 1 71 ? 0.665 17.424 40.703 1.00 60.72 71 ARG A N 1
ATOM 559 C CA . ARG A 1 71 ? 1.884 18.233 40.775 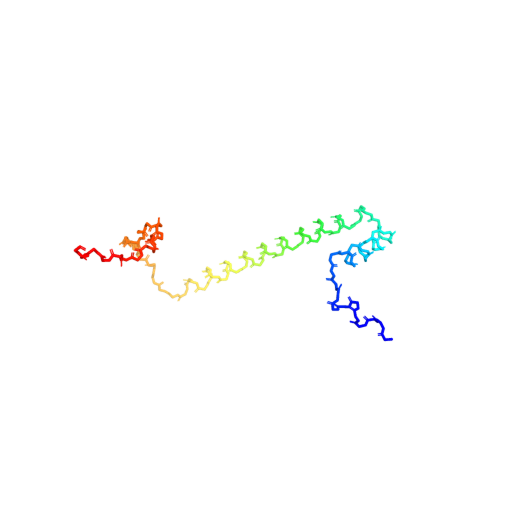1.00 60.72 71 ARG A CA 1
ATOM 560 C C . ARG A 1 71 ? 1.633 19.522 40.003 1.00 60.72 71 ARG A C 1
ATOM 562 O O . ARG A 1 71 ? 1.827 19.585 38.792 1.00 60.72 71 ARG A O 1
ATOM 569 N N . ALA A 1 72 ? 1.199 20.550 40.718 1.00 57.94 72 ALA A N 1
ATOM 570 C CA . ALA A 1 72 ? 1.564 21.906 40.356 1.00 57.94 72 ALA A CA 1
ATOM 571 C C . ALA A 1 72 ? 3.078 22.043 40.585 1.00 57.94 72 ALA A C 1
ATOM 573 O O . ALA A 1 72 ? 3.499 22.030 41.732 1.00 57.94 72 ALA A O 1
ATOM 574 N N . ASP A 1 73 ? 3.877 22.097 39.514 1.00 49.59 73 ASP A N 1
ATOM 575 C CA . ASP A 1 73 ? 5.133 22.864 39.486 1.00 49.59 73 ASP A CA 1
ATOM 576 C C . ASP A 1 73 ? 5.753 22.913 38.075 1.00 49.59 73 ASP A C 1
ATOM 578 O O . ASP A 1 73 ? 6.367 21.976 37.575 1.00 49.59 73 ASP A O 1
ATOM 582 N N . ASN A 1 74 ? 5.520 24.043 37.409 1.00 55.53 74 ASN A N 1
ATOM 583 C CA . ASN A 1 74 ? 6.552 24.962 36.928 1.00 55.53 74 ASN A CA 1
ATOM 584 C C . ASN A 1 74 ? 7.946 24.393 36.548 1.00 55.53 74 ASN A C 1
ATOM 586 O O . ASN A 1 74 ? 8.804 24.235 37.413 1.00 55.53 74 ASN A O 1
ATOM 590 N N . LYS A 1 75 ? 8.216 24.246 35.238 1.00 53.72 75 LYS A N 1
ATOM 591 C CA . LYS A 1 75 ? 9.335 24.886 34.492 1.00 53.72 75 LYS A CA 1
ATOM 592 C C . LYS A 1 75 ? 9.626 24.178 33.160 1.00 53.72 75 LYS A C 1
ATOM 594 O O . LYS A 1 75 ? 10.328 23.175 33.114 1.00 53.72 75 LYS A O 1
ATOM 599 N N . GLN A 1 76 ? 9.211 24.810 32.067 1.00 46.44 76 GLN A N 1
ATOM 600 C CA . GLN A 1 76 ? 9.902 24.781 30.771 1.00 46.44 76 GLN A CA 1
ATOM 601 C C . GLN A 1 76 ? 9.517 26.096 30.074 1.00 46.44 76 GLN A C 1
ATOM 603 O O . GLN A 1 76 ? 8.479 26.192 29.436 1.00 46.44 76 GLN A O 1
ATOM 608 N N . VAL A 1 77 ? 10.104 27.234 30.459 1.00 55.31 77 VAL A N 1
ATOM 609 C CA . VAL A 1 77 ? 11.347 27.780 29.876 1.00 55.31 77 VAL A CA 1
ATOM 610 C C . VAL A 1 77 ? 11.489 27.396 28.402 1.00 55.31 77 VAL A C 1
ATOM 612 O O . VAL A 1 77 ? 12.166 26.441 28.041 1.00 55.31 77 VAL A O 1
ATOM 615 N N . GLU A 1 78 ? 10.726 28.124 27.592 1.00 58.12 78 GLU A N 1
ATOM 616 C CA . GLU A 1 78 ? 11.240 28.926 26.483 1.00 58.12 78 GLU A CA 1
ATOM 617 C C . GLU A 1 78 ? 12.258 28.239 25.564 1.00 58.12 78 GLU A C 1
ATOM 619 O O . GLU A 1 78 ? 13.465 28.181 25.794 1.00 58.12 78 GLU A O 1
ATOM 624 N N . THR A 1 79 ? 11.722 27.781 24.439 1.00 51.62 79 THR A N 1
ATOM 625 C CA . THR A 1 79 ? 12.436 27.588 23.186 1.00 51.62 79 THR A CA 1
ATOM 626 C C . THR A 1 79 ? 13.138 28.879 22.770 1.00 51.62 79 THR A C 1
ATOM 628 O O . THR A 1 79 ? 12.506 29.762 22.199 1.00 51.62 79 THR A O 1
ATOM 631 N N . THR A 1 80 ? 14.445 28.989 22.979 1.00 55.09 80 THR A N 1
ATOM 632 C CA . THR A 1 80 ? 15.326 29.772 22.100 1.00 55.09 80 THR A CA 1
ATOM 633 C C . THR A 1 80 ? 16.740 29.193 22.193 1.00 55.09 80 THR A C 1
ATOM 635 O O . THR A 1 80 ? 17.361 29.270 23.253 1.00 55.09 80 THR A O 1
ATOM 638 N N . PRO A 1 81 ? 17.276 28.589 21.116 1.00 69.50 81 PRO A N 1
ATOM 639 C CA . PRO A 1 81 ? 18.699 28.292 21.030 1.00 69.50 81 PRO A CA 1
ATOM 640 C C . PRO A 1 81 ? 19.485 29.612 21.131 1.00 69.50 81 PRO A C 1
ATOM 642 O O . PRO A 1 81 ? 19.223 30.520 20.338 1.00 69.50 81 PRO A O 1
ATOM 645 N N . PRO A 1 82 ? 20.431 29.758 22.074 1.00 69.69 82 PRO A N 1
ATOM 646 C CA . PRO A 1 82 ? 21.266 30.946 22.145 1.00 69.69 82 PRO A CA 1
ATOM 647 C C . PRO A 1 82 ? 22.127 31.051 20.873 1.00 69.69 82 PRO A C 1
ATOM 649 O O . PRO A 1 82 ? 22.742 30.057 20.470 1.00 69.69 82 PRO A O 1
ATOM 652 N N . PRO A 1 83 ? 22.199 32.229 20.226 1.00 60.41 83 PRO A N 1
ATOM 653 C CA . PRO A 1 83 ? 23.129 32.456 19.134 1.00 60.41 83 PRO A CA 1
ATOM 654 C C . PRO A 1 83 ? 24.549 32.295 19.675 1.00 60.41 83 PRO A C 1
ATOM 656 O O . PRO A 1 83 ? 25.032 33.097 20.472 1.00 60.41 83 PRO A O 1
ATOM 659 N N . SER A 1 84 ? 25.218 31.233 19.231 1.00 65.75 84 SER A N 1
ATOM 660 C CA . SER A 1 84 ? 26.662 31.081 19.352 1.00 65.75 84 SER A CA 1
ATOM 661 C C . SER A 1 84 ? 27.323 32.165 18.497 1.00 65.75 84 SER A C 1
ATOM 663 O O . SER A 1 84 ? 27.607 31.975 17.317 1.00 65.75 84 SER A O 1
ATOM 665 N N . GLN A 1 85 ? 27.499 33.346 19.082 1.00 60.09 85 GLN A N 1
ATOM 666 C CA . GLN A 1 85 ? 28.429 34.359 18.606 1.00 60.09 85 GLN A CA 1
ATOM 667 C C . GLN A 1 85 ? 29.478 34.536 19.697 1.00 60.09 85 GLN A C 1
ATOM 669 O O . GLN A 1 85 ? 29.209 35.029 20.790 1.00 60.09 85 GLN A O 1
ATOM 674 N N . ALA A 1 86 ? 30.662 34.011 19.393 1.00 66.44 86 ALA A N 1
ATOM 675 C CA . ALA A 1 86 ? 31.843 34.044 20.231 1.00 66.44 86 ALA A CA 1
ATOM 676 C C . ALA A 1 86 ? 32.268 35.492 20.551 1.00 66.44 86 ALA A C 1
ATOM 678 O O . ALA A 1 86 ? 32.175 36.362 19.679 1.00 66.44 86 ALA A O 1
ATOM 679 N N . PRO A 1 87 ? 32.784 35.754 21.765 1.00 59.00 87 PRO A N 1
ATOM 680 C CA . PRO A 1 87 ? 33.278 37.067 22.143 1.00 59.00 87 PRO A CA 1
ATOM 681 C C . PRO A 1 87 ? 34.589 37.344 21.400 1.00 59.00 87 PRO A C 1
ATOM 683 O O . PRO A 1 87 ? 35.595 36.672 21.626 1.00 59.00 87 PRO A O 1
ATOM 686 N N . LYS A 1 88 ? 34.593 38.344 20.514 1.00 59.22 88 LYS A N 1
ATOM 687 C CA . LYS A 1 88 ? 35.831 39.016 20.112 1.00 59.22 88 LYS A CA 1
ATOM 688 C C . LYS A 1 88 ? 36.042 40.194 21.053 1.00 59.22 88 LYS A C 1
ATOM 690 O O . LYS A 1 88 ? 35.274 41.149 21.060 1.00 59.22 88 LYS A O 1
ATOM 695 N N . SER A 1 89 ? 37.065 40.034 21.879 1.00 68.25 89 SER A N 1
ATOM 696 C CA . SER A 1 89 ? 37.727 41.041 22.696 1.00 68.25 89 SER A CA 1
ATOM 697 C C . SER A 1 89 ? 38.076 42.288 21.879 1.00 68.25 89 SER A C 1
ATOM 699 O O . SER A 1 89 ? 38.738 42.174 20.845 1.00 68.25 89 SER A O 1
ATOM 701 N N . ASN A 1 90 ? 37.679 43.456 22.378 1.00 60.00 90 ASN A N 1
ATOM 702 C CA . ASN A 1 90 ? 38.273 44.734 22.006 1.00 60.00 90 ASN A CA 1
ATOM 703 C C . ASN A 1 90 ? 39.395 45.029 23.000 1.00 60.00 90 ASN A C 1
ATOM 705 O O . ASN A 1 90 ? 39.122 45.042 24.195 1.00 60.00 90 ASN A O 1
ATOM 709 N N . ASP A 1 91 ? 40.597 45.320 22.511 1.00 63.06 91 ASP A N 1
ATOM 710 C CA . ASP A 1 91 ? 41.569 46.127 23.246 1.00 63.06 91 ASP A CA 1
ATOM 711 C C . ASP A 1 91 ? 42.475 46.877 22.256 1.00 63.06 91 ASP A C 1
ATOM 713 O O . ASP A 1 91 ? 43.170 46.253 21.457 1.00 63.06 91 ASP A O 1
ATOM 717 N N . THR A 1 92 ? 42.446 48.210 22.399 1.00 53.47 92 THR A N 1
ATOM 718 C CA . THR A 1 92 ? 43.329 49.271 21.857 1.00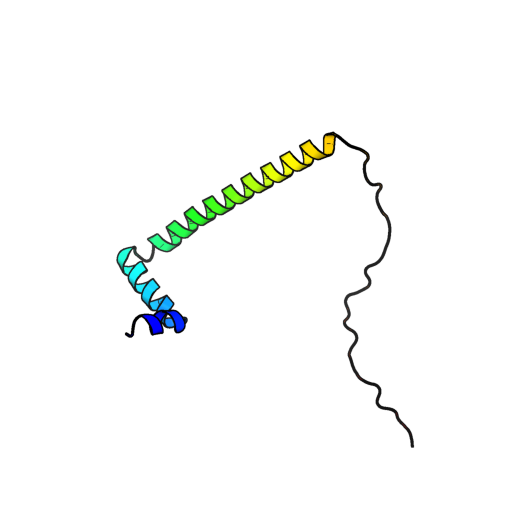 53.47 92 THR A CA 1
ATOM 719 C C . THR A 1 92 ? 43.278 49.601 20.363 1.00 53.47 92 THR A C 1
ATOM 721 O O . THR A 1 92 ? 43.743 48.803 19.523 1.00 53.47 92 THR A O 1
#

Sequence (92 aa):
MHTLAFIQNLRAPEIILIFLVVLLLFGAKRLPDLFKSFGKSIKEFKKATSDIEEDIRTAMDDEDAPKPAPRADNKQVETTPPPSQAPKSNDT

pLDDT: mean 77.55, std 16.69, range [46.44, 97.38]

Secondary structure (DSSP, 8-state):
--HHHHHHT--HHHHHHHHHHHHHHH-TTHHHHHHHHHHHHHHHHHHHHHHHHHHHHHHHTTSS----------------------------

Foldseek 3Di:
DCVVVLVVPPDPVSVVVVVVVVCVVQNPVRVVVVVVVVVVVVVVVVVVVVVVVVVVVVVVVVPDDDDDDDDPDDDDDDDDDDPPDDDDDDDD

Solvent-accessible surface area (backbone atoms only — not comparable to full-atom values): 6059 Å² total; per-residue (Å²): 141,62,73,70,57,53,70,81,58,67,41,74,68,56,53,50,53,54,49,49,55,49,33,69,75,63,32,78,69,46,57,59,54,49,50,53,53,52,48,49,52,52,52,52,50,52,48,56,53,50,53,51,52,50,54,51,50,58,65,60,61,74,77,69,85,79,84,81,71,86,80,85,74,92,86,79,84,72,94,67,86,77,82,90,71,80,88,78,85,86,81,137

Radius of gyration: 28.66 Å; Cα contacts (8 Å, |Δi|>4): 5; chains: 1; bounding box: 52×62×62 Å

Mean predicted aligned error: 16.84 Å